Protein AF-A0A934S7T1-F1 (afdb_monomer_lite)

Radius of gyration: 12.21 Å; chains: 1; bounding box: 28×34×30 Å

Sequence (67 aa):
MMKPITPEMAKRQSMVSVTSPYLRTETDMLEKAVAQFVGCNIALVETGHGIEIWRVKSEVKEVKNGN

Secondary structure (DSSP, 8-state):
-PPPBPHHHHHHTTEEE-SPPBPGGGHHHHHHHHHHTTTS-EEEEEETTEEEEEEETTTS-------

Structure (mmCIF, N/CA/C/O backbone):
data_AF-A0A934S7T1-F1
#
_entry.id   AF-A0A934S7T1-F1
#
loop_
_atom_site.group_PDB
_atom_site.id
_atom_site.type_symbol
_atom_site.label_atom_id
_atom_site.label_alt_id
_atom_site.label_comp_id
_atom_site.label_asym_id
_atom_site.label_entity_id
_atom_site.label_seq_id
_atom_site.pdbx_PDB_ins_code
_atom_site.Cartn_x
_atom_site.Cartn_y
_atom_site.Cartn_z
_atom_site.occupancy
_atom_site.B_iso_or_equiv
_atom_site.auth_seq_id
_atom_site.auth_comp_id
_atom_site.auth_asym_id
_atom_site.auth_atom_id
_atom_site.pdbx_PDB_model_num
ATOM 1 N N . MET A 1 1 ? 5.924 -13.105 1.821 1.00 59.84 1 MET A N 1
ATOM 2 C CA . MET A 1 1 ? 5.486 -11.849 1.175 1.00 59.84 1 MET A CA 1
ATOM 3 C C . MET A 1 1 ? 3.969 -11.849 1.066 1.00 59.84 1 MET A C 1
ATOM 5 O O . MET A 1 1 ? 3.422 -12.820 0.552 1.00 59.84 1 MET A O 1
ATOM 9 N N . MET A 1 2 ? 3.293 -10.817 1.584 1.00 69.38 2 MET A N 1
ATOM 10 C CA . MET A 1 2 ? 1.864 -10.604 1.314 1.00 69.38 2 MET A CA 1
ATOM 11 C C . MET A 1 2 ? 1.686 -10.345 -0.184 1.00 69.38 2 MET A C 1
ATOM 13 O O . MET A 1 2 ? 2.440 -9.566 -0.764 1.00 69.38 2 MET A O 1
ATOM 17 N N . LYS A 1 3 ? 0.728 -11.021 -0.824 1.00 83.50 3 LYS A N 1
ATOM 18 C CA . LYS A 1 3 ? 0.411 -10.764 -2.233 1.00 83.50 3 LYS A CA 1
ATOM 19 C C . LYS A 1 3 ? -0.500 -9.535 -2.326 1.00 83.50 3 LYS A C 1
ATOM 21 O O . LYS A 1 3 ? -1.454 -9.472 -1.548 1.00 83.50 3 LYS A O 1
ATOM 26 N N . PRO A 1 4 ? -0.243 -8.595 -3.252 1.00 89.81 4 PRO A N 1
ATOM 27 C CA . PRO A 1 4 ? -1.162 -7.494 -3.493 1.00 89.81 4 PRO A CA 1
ATOM 28 C C . PRO A 1 4 ? -2.540 -8.006 -3.925 1.00 89.81 4 PRO A C 1
ATOM 30 O O . PRO A 1 4 ? -2.640 -9.005 -4.640 1.00 89.81 4 PRO A O 1
ATOM 33 N N . ILE A 1 5 ? -3.594 -7.311 -3.505 1.00 94.38 5 ILE A N 1
ATOM 34 C CA . ILE A 1 5 ? -4.968 -7.520 -3.976 1.00 94.38 5 ILE A CA 1
ATOM 35 C C . ILE A 1 5 ? -5.369 -6.415 -4.956 1.00 94.38 5 ILE A C 1
ATOM 37 O O . ILE A 1 5 ? -4.693 -5.395 -5.077 1.00 94.38 5 ILE A O 1
ATOM 41 N N . THR A 1 6 ? -6.491 -6.598 -5.651 1.00 94.56 6 THR A N 1
ATOM 42 C CA . THR A 1 6 ? -7.024 -5.559 -6.540 1.00 94.56 6 THR A CA 1
ATOM 43 C C . THR A 1 6 ? -7.806 -4.495 -5.755 1.00 94.56 6 THR A C 1
ATOM 45 O O . THR A 1 6 ? -8.348 -4.788 -4.681 1.00 94.56 6 THR A O 1
ATOM 48 N N . PRO A 1 7 ? -7.962 -3.273 -6.300 1.00 94.62 7 PRO A N 1
ATOM 49 C CA . PRO A 1 7 ? -8.760 -2.225 -5.663 1.00 94.62 7 PRO A CA 1
ATOM 50 C C . PRO A 1 7 ? -10.214 -2.645 -5.432 1.00 94.62 7 PRO A C 1
ATOM 52 O O . PRO A 1 7 ? -10.832 -2.244 -4.449 1.00 94.62 7 PRO A O 1
ATOM 55 N N . GLU A 1 8 ? -10.775 -3.479 -6.311 1.00 95.62 8 GLU A N 1
ATOM 56 C CA . GLU A 1 8 ? -12.129 -4.009 -6.143 1.00 95.62 8 GLU A CA 1
ATOM 57 C C . GLU A 1 8 ? -12.236 -4.903 -4.897 1.00 95.62 8 GLU A C 1
ATOM 59 O O . GLU A 1 8 ? -13.153 -4.736 -4.092 1.00 95.62 8 GLU A O 1
ATOM 64 N N . MET A 1 9 ? -11.270 -5.805 -4.690 1.00 94.94 9 MET A N 1
ATOM 65 C CA . MET A 1 9 ? -11.219 -6.669 -3.506 1.00 94.94 9 MET A CA 1
ATOM 66 C C . MET A 1 9 ? -11.032 -5.868 -2.213 1.00 94.94 9 MET A C 1
ATOM 68 O O . MET A 1 9 ? -11.637 -6.199 -1.192 1.00 94.94 9 MET A O 1
ATOM 72 N N . ALA A 1 10 ? -10.227 -4.805 -2.250 1.00 93.88 10 ALA A N 1
ATOM 73 C CA . ALA A 1 10 ? -10.022 -3.919 -1.106 1.00 93.88 10 ALA A CA 1
ATOM 74 C C . ALA A 1 10 ? -11.305 -3.140 -0.754 1.00 93.88 10 ALA A C 1
ATOM 76 O O . ALA A 1 10 ? -11.708 -3.081 0.409 1.00 93.88 10 ALA A O 1
ATOM 77 N N . LYS A 1 11 ? -12.015 -2.616 -1.764 1.00 92.62 11 LYS A N 1
ATOM 78 C CA . LYS A 1 11 ? -13.299 -1.914 -1.580 1.00 92.62 11 LYS A CA 1
ATOM 79 C C . LYS A 1 11 ? -14.383 -2.813 -0.989 1.00 92.62 11 LYS A C 1
ATOM 81 O O . LYS A 1 11 ? -15.122 -2.360 -0.118 1.00 92.62 11 LYS A O 1
ATOM 86 N N . ARG A 1 12 ? -14.454 -4.088 -1.396 1.00 94.50 12 ARG A N 1
ATOM 87 C CA . ARG A 1 12 ? -15.382 -5.077 -0.802 1.00 94.50 12 ARG A CA 1
ATOM 88 C C . ARG A 1 12 ? -15.160 -5.263 0.703 1.00 94.50 12 ARG A C 1
ATOM 90 O O . ARG A 1 12 ? -16.103 -5.573 1.420 1.00 94.50 12 ARG A O 1
ATOM 97 N N . GLN A 1 13 ? -13.941 -5.026 1.182 1.00 91.06 13 GLN A N 1
ATOM 98 C CA . GLN A 1 13 ? -13.569 -5.085 2.598 1.00 91.06 13 GLN A CA 1
ATOM 99 C C . GLN A 1 13 ? -13.663 -3.722 3.305 1.00 91.06 13 GLN A C 1
ATOM 101 O O . GLN A 1 13 ? -13.151 -3.559 4.409 1.00 91.06 13 GLN A O 1
ATOM 106 N N . SER A 1 14 ? -14.314 -2.725 2.690 1.00 93.31 14 SER A N 1
ATOM 107 C CA . SER A 1 14 ? -14.406 -1.354 3.216 1.00 93.31 14 SER A CA 1
ATOM 108 C C . SER A 1 14 ? -13.040 -0.730 3.522 1.00 93.31 14 SER A C 1
ATOM 110 O O . SER A 1 14 ? -12.902 0.048 4.468 1.00 93.31 14 SER A O 1
ATOM 112 N N . MET A 1 15 ? -12.017 -1.082 2.740 1.00 94.12 15 MET A N 1
ATOM 113 C CA . MET A 1 15 ? -10.688 -0.500 2.876 1.00 94.12 15 MET A CA 1
ATOM 114 C C . MET A 1 15 ? -10.563 0.784 2.053 1.00 94.12 15 MET A C 1
ATOM 116 O O . MET A 1 15 ? -11.240 0.957 1.037 1.00 94.12 15 MET A O 1
ATOM 120 N N . VAL A 1 16 ? -9.679 1.675 2.488 1.00 92.44 16 VAL A N 1
ATOM 121 C CA . VAL A 1 16 ? -9.355 2.944 1.829 1.00 92.44 16 VAL A CA 1
ATOM 122 C C . VAL A 1 16 ? -7.842 3.116 1.738 1.00 92.44 16 VAL A C 1
ATOM 124 O O . VAL A 1 16 ? -7.123 2.662 2.631 1.00 92.44 16 VAL A O 1
ATOM 127 N N . SER A 1 17 ? -7.367 3.766 0.673 1.00 93.31 17 SER A N 1
ATOM 128 C CA . SER A 1 17 ? -5.947 4.104 0.512 1.00 93.31 17 SER A CA 1
ATOM 129 C C . SER A 1 17 ? -5.500 5.078 1.604 1.00 93.31 17 SER A C 1
ATOM 131 O O . SER A 1 17 ? -6.226 6.022 1.926 1.00 93.31 17 SER A O 1
ATOM 133 N N . VAL A 1 18 ? -4.322 4.839 2.183 1.00 91.56 18 VAL A N 1
ATOM 134 C CA . VAL A 1 18 ? -3.695 5.723 3.183 1.00 91.56 18 VAL A CA 1
ATOM 135 C C . VAL A 1 18 ? -2.311 6.219 2.758 1.00 91.56 18 VAL A C 1
ATOM 137 O O . VAL A 1 18 ? -1.697 7.003 3.478 1.00 91.56 18 VAL A O 1
ATOM 140 N N . THR A 1 19 ? -1.818 5.791 1.595 1.00 91.50 19 THR A N 1
ATOM 141 C CA . THR A 1 19 ? -0.548 6.241 1.013 1.00 91.50 19 THR A CA 1
ATOM 142 C C . THR A 1 19 ? -0.728 6.556 -0.464 1.00 91.50 19 THR A C 1
ATOM 144 O O . THR A 1 19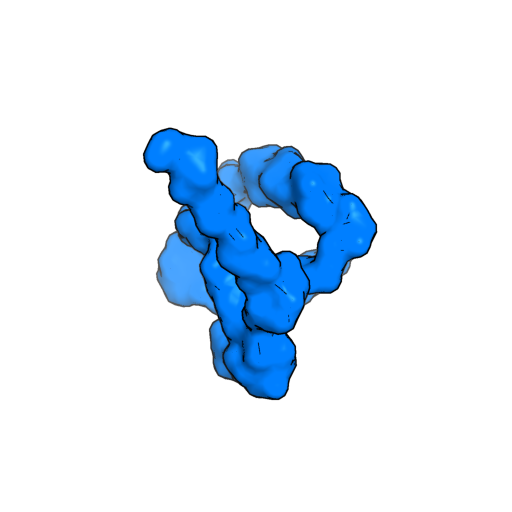 ? -1.614 6.014 -1.116 1.00 91.50 19 THR A O 1
ATOM 147 N N . SER A 1 20 ? 0.166 7.367 -1.021 1.00 91.56 20 SER A N 1
ATOM 148 C CA . SER A 1 20 ? 0.321 7.443 -2.475 1.00 91.56 20 SER A CA 1
ATOM 149 C C . SER A 1 20 ? 0.823 6.102 -3.051 1.00 91.56 20 SER A C 1
ATOM 151 O O . SER A 1 20 ? 1.378 5.291 -2.298 1.00 91.56 20 SER A O 1
ATOM 153 N N . PRO A 1 21 ? 0.659 5.856 -4.366 1.00 92.56 21 PRO A N 1
ATOM 154 C CA . PRO A 1 21 ? 1.179 4.656 -5.016 1.00 92.56 21 PRO A CA 1
ATOM 155 C C . PRO A 1 21 ? 2.710 4.629 -5.009 1.00 92.56 21 PRO A C 1
ATOM 157 O O . PRO A 1 21 ? 3.349 5.579 -5.453 1.00 92.56 21 PRO A O 1
ATOM 160 N N . TYR A 1 22 ? 3.279 3.515 -4.558 1.00 92.75 22 TYR A N 1
ATOM 161 C CA . TYR A 1 22 ? 4.694 3.187 -4.689 1.00 92.75 22 TYR A CA 1
ATOM 162 C C . TYR A 1 22 ? 4.941 2.500 -6.031 1.00 92.75 22 TYR A C 1
ATOM 164 O O . TYR A 1 22 ? 4.242 1.548 -6.402 1.00 92.75 22 TYR A O 1
ATOM 172 N N . LEU A 1 23 ? 5.958 2.940 -6.763 1.00 91.62 23 LEU A N 1
ATOM 173 C CA . LEU A 1 23 ? 6.398 2.260 -7.974 1.00 91.62 23 LEU A CA 1
ATOM 174 C C . LEU A 1 23 ? 7.022 0.905 -7.621 1.00 91.62 23 LEU A C 1
ATOM 176 O O . LEU A 1 23 ? 7.570 0.703 -6.539 1.00 91.62 23 LEU A O 1
ATOM 180 N N . ARG A 1 24 ? 7.016 -0.038 -8.570 1.00 81.25 24 ARG A N 1
ATOM 181 C CA . ARG A 1 24 ? 7.638 -1.364 -8.365 1.00 81.25 24 ARG A CA 1
ATOM 182 C C . ARG A 1 24 ? 9.138 -1.283 -8.057 1.00 81.25 24 ARG A C 1
ATOM 184 O O . ARG A 1 24 ? 9.680 -2.162 -7.396 1.00 81.25 24 ARG A O 1
ATOM 191 N N . THR A 1 25 ? 9.806 -0.228 -8.514 1.00 87.31 25 THR A N 1
ATOM 192 C CA . THR A 1 25 ? 11.218 0.047 -8.217 1.00 87.31 25 THR A CA 1
ATOM 193 C C . THR A 1 25 ? 11.443 0.567 -6.798 1.00 87.31 25 THR A C 1
ATOM 195 O O . THR A 1 25 ? 12.566 0.525 -6.316 1.00 87.31 25 THR A O 1
ATOM 198 N N . GLU A 1 26 ? 10.400 1.026 -6.105 1.00 88.50 26 GLU A N 1
ATOM 199 C CA . GLU A 1 26 ? 10.465 1.596 -4.753 1.00 88.50 26 GLU A CA 1
ATOM 200 C C . GLU A 1 26 ? 10.167 0.544 -3.672 1.00 88.50 26 GLU A C 1
ATOM 202 O O . GLU A 1 26 ? 9.585 0.847 -2.628 1.00 88.50 26 GLU A O 1
ATOM 207 N N . THR A 1 27 ? 10.566 -0.711 -3.913 1.00 84.25 27 THR A N 1
ATOM 208 C CA . THR A 1 27 ? 10.261 -1.838 -3.015 1.00 84.25 27 THR A CA 1
ATOM 209 C C . THR A 1 27 ? 10.790 -1.588 -1.596 1.00 84.25 27 THR A C 1
ATOM 211 O O . THR A 1 27 ? 10.042 -1.772 -0.641 1.00 84.25 27 THR A O 1
ATOM 214 N N . ASP A 1 28 ? 12.005 -1.047 -1.439 1.00 89.56 28 ASP A N 1
ATOM 215 C CA . ASP A 1 28 ? 12.563 -0.693 -0.123 1.00 89.56 28 ASP A CA 1
ATOM 216 C C . ASP A 1 28 ? 11.719 0.343 0.641 1.00 89.56 28 ASP A C 1
ATOM 218 O O . ASP A 1 28 ? 11.590 0.284 1.867 1.00 89.56 28 ASP A O 1
ATOM 222 N N . MET A 1 29 ? 11.149 1.329 -0.064 1.00 90.69 29 MET A N 1
ATOM 223 C CA . MET A 1 29 ? 10.291 2.343 0.558 1.00 90.69 29 MET A CA 1
ATOM 224 C C . MET A 1 29 ? 8.946 1.749 0.961 1.00 90.69 29 MET A C 1
ATOM 226 O O . MET A 1 29 ? 8.460 2.039 2.056 1.00 90.69 29 MET A O 1
ATOM 230 N N . LEU A 1 30 ? 8.379 0.888 0.113 1.00 90.12 30 LEU A N 1
ATOM 231 C CA . LEU A 1 30 ? 7.158 0.154 0.414 1.00 90.12 30 LEU A CA 1
ATOM 232 C C . LEU A 1 30 ? 7.342 -0.728 1.656 1.00 90.12 30 LEU A C 1
ATOM 234 O O . LEU A 1 30 ? 6.502 -0.695 2.551 1.00 90.12 30 LEU A O 1
ATOM 238 N N . GLU A 1 31 ? 8.448 -1.467 1.759 1.00 89.88 31 GLU A N 1
ATOM 239 C CA . GLU A 1 31 ? 8.739 -2.307 2.927 1.00 89.88 31 GLU A CA 1
ATOM 240 C C . GLU A 1 31 ? 8.862 -1.479 4.213 1.00 89.88 31 GLU A C 1
ATOM 242 O O . GLU A 1 31 ? 8.269 -1.829 5.237 1.00 89.88 31 GLU A O 1
ATOM 247 N N . LYS A 1 32 ? 9.548 -0.329 4.158 1.00 90.75 32 LYS A N 1
ATOM 248 C CA . LYS A 1 32 ? 9.625 0.611 5.290 1.00 90.75 32 LYS A CA 1
ATOM 249 C C . LYS A 1 32 ? 8.268 1.203 5.661 1.00 90.75 32 LYS A C 1
ATOM 251 O O . LYS A 1 32 ? 7.999 1.416 6.842 1.00 90.75 32 LYS A O 1
ATOM 256 N N . ALA A 1 33 ? 7.415 1.493 4.682 1.00 89.50 33 ALA A N 1
ATOM 257 C CA . ALA A 1 33 ? 6.070 1.994 4.930 1.00 89.50 33 ALA A CA 1
ATOM 258 C C . ALA A 1 33 ? 5.200 0.918 5.591 1.00 89.50 33 ALA A C 1
ATOM 260 O O . ALA A 1 33 ? 4.608 1.172 6.633 1.00 89.50 33 ALA A O 1
A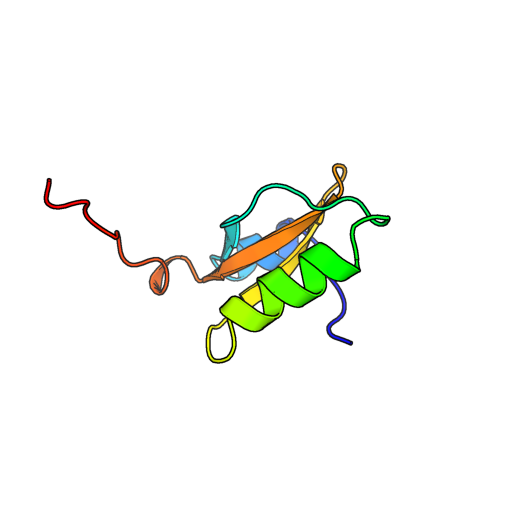TOM 261 N N . VAL A 1 34 ? 5.204 -0.309 5.064 1.00 89.56 34 VAL A N 1
ATOM 262 C CA . VAL A 1 34 ? 4.504 -1.465 5.650 1.00 89.56 34 VAL A CA 1
ATOM 263 C C . VAL A 1 34 ? 4.951 -1.719 7.091 1.00 89.56 34 VAL A C 1
ATOM 265 O O . VAL A 1 34 ? 4.110 -1.964 7.954 1.00 89.56 34 VAL A O 1
ATOM 268 N N . ALA A 1 35 ? 6.251 -1.597 7.377 1.00 89.94 35 ALA A N 1
ATOM 269 C CA . ALA A 1 35 ? 6.795 -1.763 8.723 1.00 89.94 35 ALA A CA 1
ATOM 270 C C . ALA A 1 35 ? 6.236 -0.747 9.742 1.00 89.94 35 ALA A C 1
ATOM 272 O O . ALA A 1 35 ? 6.090 -1.077 10.917 1.00 89.94 35 ALA A O 1
ATOM 273 N N . GLN A 1 36 ? 5.863 0.464 9.312 1.00 87.62 36 GLN A N 1
ATOM 274 C CA . GLN A 1 36 ? 5.222 1.460 10.187 1.00 87.62 36 GLN A CA 1
ATOM 275 C C . GLN A 1 36 ? 3.782 1.085 10.563 1.00 87.62 36 GLN A C 1
ATOM 277 O O . GLN A 1 36 ? 3.247 1.590 11.547 1.00 87.62 36 GLN A O 1
ATOM 282 N N . PHE A 1 37 ? 3.159 0.182 9.806 1.00 84.94 37 PHE A N 1
ATOM 283 C CA . PHE A 1 37 ? 1.800 -0.303 10.038 1.00 84.94 37 PHE A CA 1
ATOM 284 C C . PHE A 1 37 ? 1.766 -1.700 10.677 1.00 84.94 37 PHE A C 1
ATOM 286 O O . PHE A 1 37 ? 0.734 -2.373 10.640 1.00 84.94 37 PHE A O 1
ATOM 293 N N . VAL A 1 38 ? 2.868 -2.164 11.274 1.00 82.12 38 VAL A N 1
ATOM 294 C CA . VAL A 1 38 ? 2.893 -3.434 12.016 1.00 82.12 38 VAL A CA 1
ATOM 295 C C . VAL A 1 38 ? 1.819 -3.419 13.111 1.00 82.12 38 VAL A C 1
ATOM 297 O O . VAL A 1 38 ? 1.727 -2.484 13.902 1.00 82.12 38 VAL A O 1
ATOM 300 N N . GLY A 1 39 ? 0.976 -4.456 13.131 1.00 82.38 39 GLY A N 1
ATOM 301 C CA . GLY A 1 39 ? -0.164 -4.568 14.051 1.00 82.38 39 GLY A CA 1
ATOM 302 C C . GLY A 1 39 ? -1.451 -3.872 13.586 1.00 82.38 39 GLY A C 1
ATOM 303 O O . GLY A 1 39 ? -2.462 -3.963 14.276 1.00 82.38 39 GLY A O 1
ATOM 304 N N . CYS A 1 40 ? -1.447 -3.211 12.425 1.00 84.12 40 CYS A N 1
ATOM 305 C CA . CYS A 1 40 ? -2.641 -2.643 11.797 1.00 84.12 40 CYS A CA 1
ATOM 306 C C . CYS A 1 40 ? -3.250 -3.611 10.769 1.00 84.12 40 CYS A C 1
ATOM 308 O O . CYS A 1 40 ? -2.522 -4.358 10.112 1.00 84.12 40 CYS A O 1
ATOM 310 N N . ASN A 1 41 ? -4.5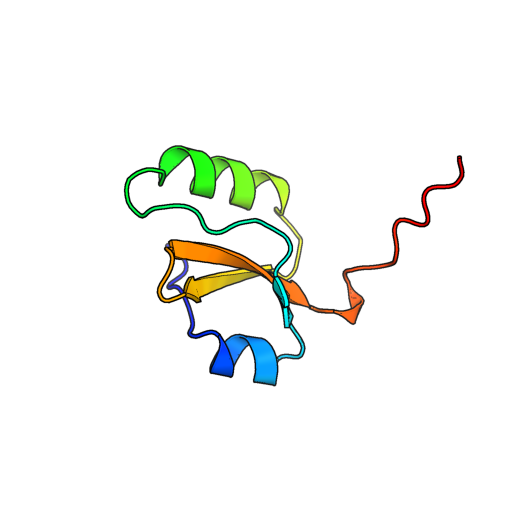69 -3.546 10.550 1.00 88.19 41 ASN A N 1
ATOM 311 C CA . ASN A 1 41 ? -5.208 -4.285 9.459 1.00 88.19 41 ASN A CA 1
ATOM 312 C C . ASN A 1 41 ? -5.012 -3.541 8.133 1.00 88.19 41 ASN A C 1
ATOM 314 O O . ASN A 1 41 ? -5.811 -2.678 7.748 1.00 88.19 41 ASN A O 1
ATOM 318 N N . ILE A 1 42 ? -3.915 -3.872 7.448 1.00 91.94 42 ILE A N 1
ATOM 319 C CA . ILE A 1 42 ? -3.547 -3.285 6.159 1.00 91.94 42 ILE A CA 1
ATOM 320 C C . ILE A 1 42 ? -3.624 -4.301 5.018 1.00 91.94 42 ILE A C 1
ATOM 322 O O . ILE A 1 42 ? -3.495 -5.506 5.227 1.00 91.94 42 ILE A O 1
ATOM 326 N N . ALA A 1 43 ? -3.781 -3.801 3.797 1.00 93.44 43 ALA A N 1
ATOM 327 C CA . ALA A 1 43 ? -3.630 -4.573 2.573 1.00 93.44 43 ALA A CA 1
ATOM 328 C C . ALA A 1 43 ? -2.740 -3.820 1.586 1.00 93.44 43 ALA A C 1
ATOM 330 O O . ALA A 1 43 ? -2.822 -2.597 1.467 1.00 93.44 43 ALA A O 1
ATOM 331 N N . LEU A 1 44 ? -1.917 -4.569 0.854 1.00 93.94 44 LEU A N 1
ATOM 332 C CA . LEU A 1 44 ? -1.220 -4.056 -0.319 1.00 93.94 44 LEU A CA 1
ATOM 333 C C . LEU A 1 44 ? -2.169 -4.128 -1.506 1.00 93.94 44 LEU A C 1
ATOM 335 O O . LEU A 1 44 ? -2.704 -5.198 -1.800 1.00 93.94 44 LEU A O 1
ATOM 339 N N . VAL A 1 45 ? -2.382 -3.007 -2.181 1.00 94.81 45 VAL A N 1
ATOM 340 C CA . VAL A 1 45 ? -3.309 -2.916 -3.307 1.00 94.81 45 VAL A CA 1
ATOM 341 C C . VAL A 1 45 ? -2.535 -2.528 -4.550 1.00 94.81 45 VAL A C 1
ATOM 343 O O . VAL A 1 45 ? -1.949 -1.452 -4.607 1.00 94.81 45 VAL A O 1
ATOM 346 N N . GLU A 1 46 ? -2.524 -3.404 -5.552 1.00 94.50 46 GLU A N 1
ATOM 347 C CA . GLU A 1 46 ? -1.924 -3.076 -6.843 1.00 94.50 46 GLU A CA 1
ATOM 348 C C . GLU A 1 46 ? -2.921 -2.272 -7.675 1.00 94.50 46 GLU A C 1
ATOM 350 O O . GLU A 1 46 ? -3.978 -2.756 -8.083 1.00 94.50 46 GLU A O 1
ATOM 355 N N . THR A 1 47 ? -2.575 -1.016 -7.915 1.00 89.25 47 THR A N 1
ATOM 356 C CA . THR A 1 47 ? -3.285 -0.117 -8.818 1.00 89.25 47 THR A CA 1
ATOM 357 C C . THR A 1 47 ? -2.572 -0.053 -10.164 1.00 89.25 47 THR A C 1
ATOM 359 O O . THR A 1 47 ? -1.396 -0.398 -10.282 1.00 89.25 47 THR A O 1
ATOM 362 N N . GLY A 1 48 ? -3.247 0.485 -11.183 1.00 89.62 48 GLY A N 1
ATOM 363 C CA . GLY A 1 48 ? -2.606 0.798 -12.467 1.00 89.62 48 GLY A CA 1
ATOM 364 C C . GLY A 1 48 ? -1.465 1.825 -12.374 1.00 89.62 48 GLY A C 1
ATOM 365 O O . GLY A 1 48 ? -0.756 2.018 -13.355 1.00 89.62 48 GLY A O 1
ATOM 366 N N . HIS A 1 49 ? -1.275 2.466 -11.215 1.00 90.69 49 HIS A N 1
ATOM 367 C CA . HIS A 1 49 ? -0.246 3.478 -10.967 1.00 90.69 49 HIS A CA 1
ATOM 368 C C . HIS A 1 49 ? 0.896 2.983 -10.062 1.00 90.69 49 HIS A C 1
ATOM 370 O O . HIS A 1 49 ? 1.886 3.690 -9.907 1.00 90.69 49 HIS A O 1
ATOM 376 N N . GLY A 1 50 ? 0.778 1.793 -9.461 1.00 93.12 50 GLY A N 1
ATOM 377 C CA . GLY A 1 50 ? 1.719 1.292 -8.456 1.00 93.12 50 GLY A CA 1
ATOM 378 C C . GLY A 1 50 ? 1.024 0.548 -7.317 1.00 93.12 50 GLY A C 1
ATOM 379 O O . GLY A 1 50 ? -0.170 0.259 -7.388 1.00 93.12 50 GLY A O 1
ATOM 380 N N . ILE A 1 51 ? 1.759 0.245 -6.251 1.00 93.94 51 ILE A N 1
ATOM 381 C CA . ILE A 1 51 ? 1.232 -0.423 -5.057 1.00 93.94 51 ILE A CA 1
ATOM 382 C C . ILE A 1 51 ? 0.887 0.626 -4.004 1.00 93.94 51 ILE A C 1
ATOM 384 O O . ILE A 1 51 ? 1.738 1.407 -3.607 1.00 93.94 51 ILE A O 1
ATOM 388 N N . GLU A 1 52 ? -0.342 0.623 -3.510 1.00 94.81 52 GLU A N 1
ATOM 389 C CA . GLU A 1 52 ? -0.772 1.453 -2.385 1.00 94.81 52 GLU A CA 1
ATOM 390 C C . GLU A 1 52 ? -0.941 0.609 -1.116 1.00 94.81 52 GLU A C 1
ATOM 392 O O . GLU A 1 52 ? -1.230 -0.590 -1.182 1.00 94.81 52 GLU A O 1
ATOM 397 N N . ILE A 1 53 ? -0.829 1.242 0.053 1.00 93.69 53 ILE A N 1
ATOM 398 C CA . ILE A 1 53 ? -1.199 0.636 1.334 1.00 93.69 53 ILE A CA 1
ATOM 399 C C . ILE A 1 53 ? -2.603 1.110 1.691 1.00 93.69 53 ILE A C 1
ATOM 401 O O . ILE A 1 53 ? -2.871 2.308 1.778 1.00 93.69 53 ILE A O 1
ATOM 405 N N . TRP A 1 54 ? -3.513 0.162 1.889 1.00 94.25 54 TRP A N 1
ATOM 406 C CA . TRP A 1 54 ? -4.903 0.429 2.244 1.00 94.25 54 TRP A CA 1
ATOM 407 C C . TRP A 1 54 ? -5.206 -0.082 3.651 1.00 94.25 54 TRP A C 1
ATOM 409 O O . TRP A 1 54 ? -4.633 -1.078 4.090 1.00 94.25 54 TRP A O 1
ATOM 419 N N . ARG A 1 55 ? -6.133 0.576 4.355 1.00 92.69 55 ARG A N 1
ATOM 420 C CA . ARG A 1 55 ? -6.591 0.206 5.707 1.00 92.69 55 ARG A CA 1
ATOM 421 C C . ARG A 1 55 ? -8.100 0.113 5.782 1.00 92.69 55 ARG A C 1
ATOM 423 O O . ARG A 1 55 ? -8.795 0.788 5.029 1.00 92.69 55 ARG A O 1
ATOM 430 N N . VAL A 1 56 ? -8.616 -0.679 6.720 1.00 89.50 56 VAL A N 1
ATOM 431 C CA . VAL A 1 56 ? -10.059 -0.733 6.994 1.00 89.50 56 VAL A CA 1
ATOM 432 C C . VAL A 1 56 ? -10.542 0.652 7.435 1.00 89.50 56 VAL A C 1
ATOM 434 O O . VAL A 1 56 ? -10.000 1.233 8.374 1.00 89.50 56 VAL A O 1
ATOM 437 N N . LYS A 1 57 ? -11.581 1.186 6.782 1.00 85.12 57 LYS A N 1
ATOM 438 C CA . LYS A 1 57 ? -12.082 2.552 7.012 1.00 85.12 57 LYS A CA 1
ATOM 439 C C . LYS A 1 57 ? -12.429 2.833 8.479 1.00 85.12 57 LYS A C 1
ATOM 441 O O . LYS A 1 57 ? -12.219 3.945 8.942 1.00 85.12 57 LYS A O 1
ATOM 446 N N . SER A 1 58 ? -12.921 1.838 9.220 1.00 83.62 58 SER A N 1
ATOM 447 C CA . SER A 1 58 ? -13.237 1.969 10.651 1.00 83.62 58 SER A CA 1
ATOM 448 C C . SER A 1 58 ? -12.004 2.132 11.550 1.00 83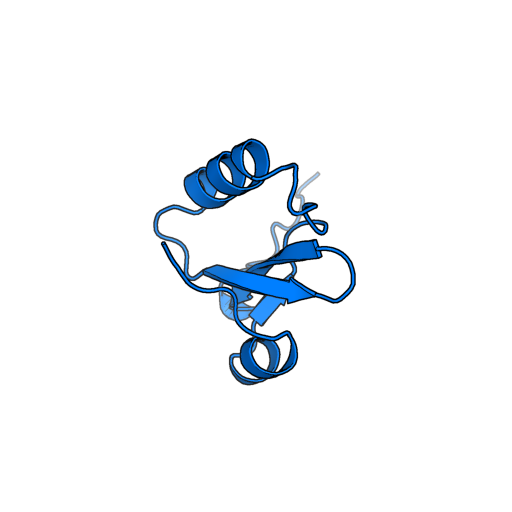.62 58 SER A C 1
ATOM 450 O O . SER A 1 58 ? -12.128 2.658 12.653 1.00 83.62 58 SER A O 1
ATOM 452 N N . GLU A 1 59 ? -10.827 1.680 11.105 1.00 78.06 59 GLU A N 1
ATOM 453 C CA . GLU A 1 59 ? -9.555 1.863 11.818 1.00 78.06 59 GLU A CA 1
ATOM 454 C C . GLU A 1 59 ? -8.884 3.197 11.504 1.00 78.06 59 GLU A C 1
ATOM 456 O O . GLU A 1 59 ? -8.068 3.675 12.294 1.00 78.06 59 GLU A O 1
ATOM 461 N N . VAL A 1 60 ? -9.239 3.815 10.376 1.00 74.62 60 VAL A N 1
ATOM 462 C CA . VAL A 1 60 ? -8.865 5.194 10.057 1.00 74.62 60 VAL A CA 1
ATOM 463 C C . VAL A 1 60 ? -9.745 6.111 10.909 1.00 74.62 60 VAL A C 1
ATOM 465 O O . VAL A 1 60 ? -10.622 6.814 10.414 1.00 74.62 60 VAL A O 1
ATOM 468 N N . LYS A 1 61 ? -9.567 6.055 12.235 1.00 61.69 61 LYS A N 1
ATOM 469 C CA . LYS A 1 61 ? -10.132 7.066 13.122 1.00 61.69 61 LYS A CA 1
ATOM 470 C C . LYS A 1 61 ? -9.546 8.390 12.677 1.00 61.69 61 LYS A C 1
ATOM 472 O O . LYS A 1 61 ? -8.326 8.517 12.598 1.00 61.69 61 LYS A O 1
ATOM 477 N N . GLU A 1 62 ? -10.433 9.332 12.367 1.00 53.16 62 GLU A N 1
ATOM 478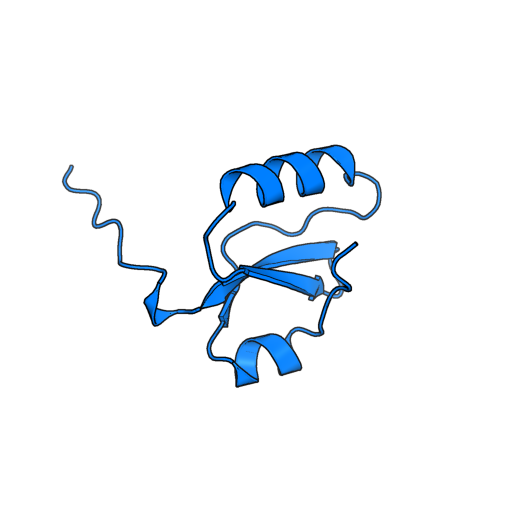 C CA . GLU A 1 62 ? -10.099 10.730 12.149 1.00 53.16 62 GLU A CA 1
ATOM 479 C C . GLU A 1 62 ? -9.053 11.140 13.185 1.0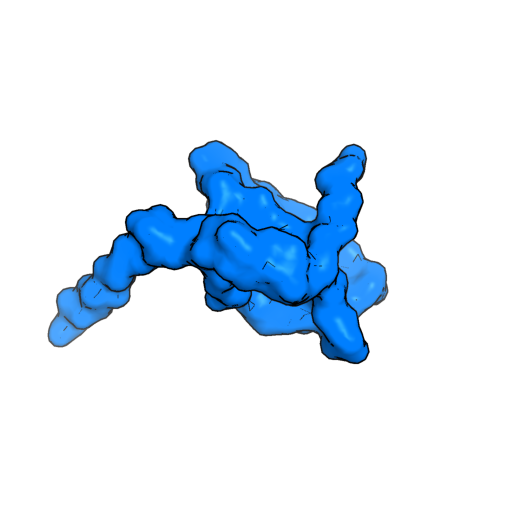0 53.16 62 GLU A C 1
ATOM 481 O O . GLU A 1 62 ? -9.361 11.313 14.368 1.00 53.16 62 GLU A O 1
ATOM 486 N N . VAL A 1 63 ? -7.806 11.302 12.746 1.00 53.34 63 VAL A N 1
ATOM 487 C CA . VAL A 1 63 ? -6.878 12.174 13.447 1.00 53.34 63 VAL A CA 1
ATOM 488 C C . VAL A 1 63 ? -7.464 13.557 13.202 1.00 53.34 63 VAL A C 1
ATOM 490 O O . VAL A 1 63 ? -7.114 14.234 12.239 1.00 53.34 63 VAL A O 1
ATOM 493 N N . LYS A 1 64 ? -8.476 13.937 13.993 1.00 45.06 64 LYS A N 1
ATOM 494 C CA . LYS A 1 64 ? -8.884 15.330 14.091 1.00 45.06 64 LYS A CA 1
ATOM 495 C C . LYS A 1 64 ? -7.636 16.040 14.577 1.00 45.06 64 LYS A C 1
ATOM 497 O O . LYS A 1 64 ? -7.268 15.909 15.741 1.00 45.06 64 LYS A O 1
ATOM 502 N N . ASN A 1 65 ? -6.960 16.707 13.649 1.00 42.91 65 ASN A N 1
ATOM 503 C CA . ASN A 1 65 ? -5.969 17.721 13.945 1.00 42.91 65 ASN A CA 1
ATOM 504 C C . ASN A 1 65 ? -6.660 18.725 14.874 1.00 42.91 65 ASN A C 1
ATOM 506 O O . ASN A 1 65 ? -7.413 19.584 14.422 1.00 42.91 65 ASN A O 1
ATOM 510 N N . GLY A 1 66 ? -6.482 18.545 16.181 1.00 43.47 66 GLY A N 1
ATOM 511 C CA . GLY A 1 66 ? -6.651 19.611 17.147 1.00 43.47 66 GLY A CA 1
ATOM 512 C C . GLY A 1 66 ? -5.445 20.513 16.972 1.00 43.47 66 GLY A C 1
ATOM 513 O O . GLY A 1 66 ? -4.386 20.217 17.518 1.00 43.47 66 GLY A O 1
ATOM 514 N N . ASN A 1 67 ? -5.598 21.535 16.137 1.00 41.81 67 ASN A N 1
ATOM 515 C CA . ASN A 1 67 ? -4.683 22.663 16.061 1.00 41.81 67 ASN A CA 1
ATOM 516 C C . ASN A 1 67 ? -5.430 23.916 16.496 1.00 41.81 67 ASN A C 1
ATOM 518 O O . ASN A 1 67 ? -6.564 24.101 16.000 1.00 41.81 67 ASN A O 1
#

Organism: NCBI:txid454153

Foldseek 3Di:
DADADEPVVCVVQQKDFPDDFDAPVNVVVVVVVVVVQVVFAWGWHQDPVHTTIIHRPVVPDPPPPPD

pLDDT: mean 85.03, std 13.98, range [41.81, 95.62]